Protein AF-A0A8T4SQA4-F1 (afdb_monomer_lite)

Secondary structure (DSSP, 8-state):
----------GGG--S-EEEEETTEEEEEES-HHHHHHHHHH--S--EEEEPPSS-------

Sequence (62 aa):
MPQEILPKLDYSKYLGEWIVVSKSKIIAHDKVLARIHDKIKSSRGPVTIAKIPEEETVVLRV

Structure (mmCIF, N/CA/C/O backbone):
data_AF-A0A8T4SQA4-F1
#
_entry.id   AF-A0A8T4SQA4-F1
#
loop_
_atom_site.group_PDB
_atom_site.id
_atom_site.type_symbol
_atom_site.label_atom_id
_atom_site.label_alt_id
_atom_site.label_comp_id
_atom_site.label_asym_id
_atom_site.label_entity_id
_atom_site.label_seq_id
_atom_site.pdbx_PDB_ins_code
_atom_site.Cartn_x
_atom_site.Cartn_y
_atom_site.Cartn_z
_atom_site.occupancy
_atom_site.B_iso_or_equiv
_atom_site.auth_seq_id
_atom_site.auth_comp_id
_atom_site.auth_asym_id
_atom_site.auth_atom_id
_atom_site.pdbx_PDB_model_num
ATOM 1 N N . MET A 1 1 ? -8.333 31.375 -6.897 1.00 43.69 1 MET A N 1
ATOM 2 C CA . MET A 1 1 ? -7.474 30.588 -5.986 1.00 43.69 1 MET A CA 1
ATOM 3 C C . MET A 1 1 ? -6.468 29.851 -6.851 1.00 43.69 1 MET A C 1
ATOM 5 O O . MET A 1 1 ? -6.919 29.180 -7.776 1.00 43.69 1 MET A O 1
ATOM 9 N N . PRO A 1 2 ? -5.153 30.029 -6.656 1.00 39.81 2 PRO A N 1
ATOM 10 C CA . PRO A 1 2 ? -4.178 29.250 -7.402 1.00 39.81 2 PRO A CA 1
ATOM 11 C C . PRO A 1 2 ? -4.323 27.790 -6.971 1.00 39.81 2 PRO A C 1
ATOM 13 O O . PRO A 1 2 ? -4.295 27.486 -5.782 1.00 39.81 2 PRO A 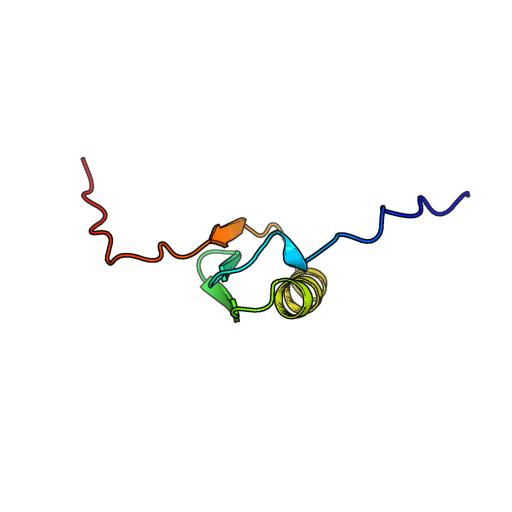O 1
ATOM 16 N N . GLN A 1 3 ? -4.571 26.907 -7.934 1.00 45.00 3 GLN A N 1
ATOM 17 C CA . GLN A 1 3 ? -4.539 25.470 -7.703 1.00 45.00 3 GLN A CA 1
ATOM 18 C C . GLN A 1 3 ? -3.076 25.122 -7.430 1.00 45.00 3 GLN A C 1
ATOM 20 O O . GLN A 1 3 ? -2.245 25.273 -8.325 1.00 45.00 3 GLN A O 1
ATOM 25 N N . GLU A 1 4 ? -2.742 24.745 -6.195 1.00 46.41 4 GLU A N 1
ATOM 26 C CA . GLU A 1 4 ? -1.423 24.201 -5.874 1.00 46.41 4 GLU A CA 1
ATOM 27 C C . GLU A 1 4 ? -1.172 23.014 -6.807 1.00 46.41 4 GLU A C 1
ATOM 29 O O . GLU A 1 4 ? -1.813 21.965 -6.707 1.00 46.41 4 GLU A O 1
ATOM 34 N N . ILE A 1 5 ? -0.277 23.209 -7.776 1.00 49.03 5 ILE A N 1
ATOM 35 C CA . ILE A 1 5 ? 0.186 22.146 -8.655 1.00 49.03 5 ILE A CA 1
ATOM 36 C C . ILE A 1 5 ? 1.036 21.250 -7.762 1.00 49.03 5 ILE A C 1
ATOM 38 O O . ILE A 1 5 ? 2.225 2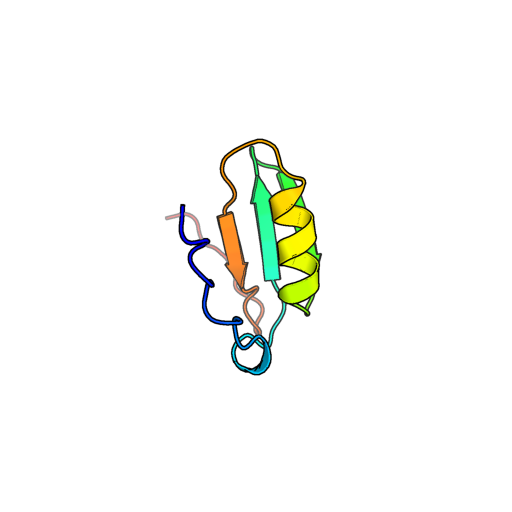1.502 -7.571 1.00 49.03 5 ILE A O 1
ATOM 42 N N . LEU A 1 6 ? 0.410 20.236 -7.157 1.00 49.75 6 LEU A N 1
ATOM 43 C CA . LEU A 1 6 ? 1.140 19.181 -6.469 1.00 49.75 6 LEU A CA 1
ATOM 44 C C . LEU A 1 6 ? 2.204 18.671 -7.450 1.00 49.75 6 LEU A C 1
ATOM 46 O O . LEU A 1 6 ? 1.846 18.325 -8.584 1.00 49.75 6 LEU A O 1
ATOM 50 N N . PRO A 1 7 ? 3.497 18.666 -7.075 1.00 58.44 7 PRO A N 1
ATOM 51 C CA . PRO A 1 7 ? 4.539 18.188 -7.964 1.00 58.44 7 PRO A CA 1
ATOM 52 C C . PRO A 1 7 ? 4.153 16.785 -8.415 1.00 58.44 7 PRO A C 1
ATOM 54 O O . PRO A 1 7 ? 3.778 15.941 -7.598 1.00 58.44 7 PRO A O 1
ATOM 57 N N . LYS A 1 8 ? 4.172 16.569 -9.733 1.00 68.56 8 LYS A N 1
ATOM 58 C CA . LYS A 1 8 ? 3.822 15.290 -10.349 1.00 68.56 8 LYS A CA 1
ATOM 59 C C . LYS A 1 8 ? 4.698 14.220 -9.696 1.00 68.56 8 LYS A C 1
ATOM 61 O O . LYS A 1 8 ? 5.904 14.196 -9.927 1.00 68.56 8 LYS A O 1
ATOM 66 N N . LEU A 1 9 ? 4.106 13.418 -8.811 1.00 70.00 9 LEU A N 1
ATOM 67 C CA . LEU A 1 9 ? 4.850 12.467 -7.996 1.00 70.00 9 LEU A CA 1
ATOM 68 C C . LEU A 1 9 ? 5.509 11.448 -8.932 1.00 70.00 9 LEU A C 1
ATOM 70 O O . LEU A 1 9 ? 4.831 10.807 -9.736 1.00 70.00 9 LEU A O 1
ATOM 74 N N . ASP A 1 10 ? 6.829 11.326 -8.856 1.00 75.94 10 ASP A N 1
ATOM 75 C CA . ASP A 1 10 ? 7.571 10.361 -9.659 1.00 75.94 10 ASP A CA 1
ATOM 76 C C . ASP A 1 10 ? 7.459 8.966 -9.029 1.00 75.94 10 ASP A C 1
ATOM 78 O O . ASP A 1 10 ? 8.201 8.604 -8.115 1.00 75.94 10 ASP A O 1
ATOM 82 N N . TYR A 1 11 ? 6.498 8.183 -9.523 1.00 71.62 11 TYR A N 1
ATOM 83 C CA . TYR A 1 11 ? 6.211 6.833 -9.038 1.00 71.62 11 TYR A CA 1
ATOM 84 C C . TYR A 1 11 ? 7.331 5.818 -9.319 1.00 71.62 11 TYR A C 1
ATOM 86 O O . TYR A 1 11 ? 7.330 4.751 -8.707 1.00 71.62 11 TYR A O 1
ATOM 94 N N . SER A 1 12 ? 8.298 6.131 -10.195 1.00 74.25 12 SER A N 1
ATOM 95 C CA . SER A 1 12 ? 9.408 5.221 -10.523 1.00 74.25 12 SER A CA 1
ATOM 96 C C . SER A 1 12 ? 10.336 4.950 -9.334 1.00 74.25 12 SER A C 1
ATOM 98 O O . SER A 1 12 ? 11.003 3.923 -9.291 1.00 74.25 12 SER A O 1
ATOM 100 N N . LYS A 1 13 ? 10.337 5.836 -8.332 1.00 76.50 13 LYS A N 1
ATOM 101 C CA . LYS A 1 13 ? 11.124 5.696 -7.097 1.00 76.50 13 LYS A CA 1
ATOM 102 C C . LYS A 1 13 ? 10.452 4.822 -6.039 1.00 76.50 13 LYS A C 1
ATOM 104 O O . LYS A 1 13 ? 11.065 4.508 -5.025 1.00 76.50 13 LYS A O 1
ATOM 109 N N . TYR A 1 14 ? 9.200 4.429 -6.265 1.00 76.00 14 TYR A N 1
ATOM 110 C CA . TYR A 1 14 ? 8.364 3.710 -5.304 1.00 76.00 14 TYR A CA 1
ATOM 111 C C . TYR A 1 14 ? 8.041 2.295 -5.793 1.00 76.00 14 TYR A C 1
ATOM 113 O O . TYR A 1 14 ? 6.905 1.827 -5.700 1.00 76.00 14 TYR A O 1
ATOM 121 N N . LEU A 1 15 ? 9.050 1.615 -6.341 1.00 80.31 15 LEU A N 1
ATOM 122 C CA . LEU A 1 15 ? 8.930 0.231 -6.787 1.00 80.31 15 LEU A CA 1
ATOM 123 C C . LEU A 1 15 ? 8.750 -0.712 -5.592 1.00 80.31 15 LEU A C 1
ATOM 125 O O . LEU A 1 15 ? 9.399 -0.575 -4.550 1.00 80.31 15 LEU A O 1
ATOM 129 N N . GLY A 1 16 ? 7.858 -1.681 -5.769 1.00 85.31 16 GLY A N 1
ATOM 130 C CA . GLY A 1 16 ? 7.553 -2.719 -4.793 1.00 85.31 16 GLY A CA 1
ATOM 131 C C . GLY A 1 16 ? 6.058 -2.955 -4.677 1.00 85.31 16 GLY A C 1
ATOM 132 O O . GLY A 1 16 ? 5.266 -2.334 -5.378 1.00 85.31 16 GLY A O 1
ATOM 133 N N . GLU A 1 17 ? 5.680 -3.881 -3.811 1.00 88.94 17 GLU A N 1
ATOM 134 C CA . GLU A 1 17 ? 4.283 -4.199 -3.550 1.00 88.94 17 GLU A CA 1
ATOM 135 C C . GLU A 1 17 ? 3.767 -3.369 -2.375 1.00 88.94 17 GLU A C 1
ATOM 137 O O . GLU A 1 17 ? 4.492 -3.106 -1.418 1.00 88.94 17 GLU A O 1
ATOM 142 N N . TRP A 1 18 ? 2.534 -2.885 -2.470 1.00 90.44 18 TRP A N 1
ATOM 143 C CA . TRP A 1 18 ? 1.989 -1.897 -1.547 1.00 90.44 18 TRP A CA 1
ATOM 144 C C . TRP A 1 18 ? 0.572 -2.272 -1.142 1.00 90.44 18 TRP A C 1
ATOM 146 O O . TRP A 1 18 ? -0.236 -2.681 -1.978 1.00 90.44 18 TRP A O 1
ATOM 156 N N . ILE A 1 19 ? 0.245 -2.046 0.128 1.00 91.06 19 ILE A N 1
ATOM 157 C CA . ILE A 1 19 ? -1.100 -2.216 0.677 1.00 91.06 19 ILE A CA 1
ATOM 158 C C . ILE A 1 19 ? -1.656 -0.885 1.157 1.00 91.06 19 ILE A C 1
ATOM 160 O O . ILE A 1 19 ? -0.935 -0.034 1.683 1.00 91.06 19 ILE A O 1
ATOM 164 N N . VAL A 1 20 ? -2.970 -0.732 1.027 1.00 90.38 20 VAL A N 1
ATOM 165 C CA . VAL A 1 20 ? -3.713 0.357 1.660 1.00 90.38 20 VAL A CA 1
ATOM 166 C C . VAL A 1 20 ? -4.743 -0.208 2.603 1.00 90.38 20 VAL A C 1
ATOM 168 O O . VAL A 1 20 ? -5.583 -1.018 2.209 1.00 90.38 20 VAL A O 1
ATOM 171 N N . VAL A 1 21 ? -4.709 0.282 3.836 1.00 90.00 21 VAL A N 1
ATOM 172 C CA . VAL A 1 21 ? -5.611 -0.108 4.911 1.00 90.00 21 VAL A CA 1
ATOM 173 C C . VAL A 1 21 ? -6.484 1.083 5.292 1.00 90.00 21 VAL A C 1
ATOM 175 O O . VAL A 1 21 ? -5.996 2.194 5.489 1.00 90.00 21 VAL A O 1
ATOM 178 N N . SER A 1 22 ? -7.791 0.862 5.411 1.00 89.75 22 SER A N 1
ATOM 179 C CA . SER A 1 22 ? -8.743 1.846 5.936 1.00 89.75 22 SER A CA 1
ATOM 180 C C . SER A 1 22 ? -9.746 1.158 6.844 1.00 89.75 22 SER A C 1
ATOM 182 O O . SER A 1 22 ? -10.267 0.108 6.474 1.00 89.75 22 SER A O 1
ATOM 184 N N . LYS A 1 23 ? -10.039 1.738 8.017 1.00 81.75 23 LYS A N 1
ATOM 185 C CA . LYS A 1 23 ? -11.032 1.213 8.982 1.00 81.75 23 LYS A CA 1
ATOM 186 C C . LYS A 1 23 ? -10.907 -0.306 9.209 1.00 81.75 23 LYS A C 1
ATOM 188 O O . LYS A 1 23 ? -11.908 -1.016 9.207 1.00 81.75 23 LYS A O 1
ATOM 193 N N . SER A 1 24 ? -9.671 -0.792 9.330 1.00 80.19 24 SER A N 1
ATOM 194 C CA . SER A 1 24 ? -9.341 -2.209 9.558 1.00 80.19 24 SER A CA 1
ATOM 195 C C . SER A 1 24 ? -9.565 -3.171 8.381 1.00 80.19 24 SER A C 1
ATOM 197 O O . SER A 1 24 ? -9.563 -4.380 8.586 1.00 80.19 24 SER A O 1
ATOM 199 N N . LYS A 1 25 ? -9.716 -2.680 7.143 1.00 85.56 25 LYS A N 1
ATOM 200 C CA . LYS A 1 25 ? -9.739 -3.517 5.929 1.00 85.56 25 LYS A CA 1
ATOM 201 C C . LYS A 1 25 ? -8.693 -3.085 4.909 1.00 85.56 25 LYS A C 1
ATOM 203 O O . LYS A 1 25 ? -8.418 -1.892 4.767 1.00 85.56 25 LYS A O 1
ATOM 208 N N . ILE A 1 26 ? -8.164 -4.049 4.158 1.00 88.19 26 ILE A N 1
ATOM 209 C CA . ILE A 1 26 ? -7.344 -3.778 2.973 1.00 88.19 26 ILE A CA 1
ATOM 210 C C . ILE A 1 26 ? -8.279 -3.306 1.854 1.00 88.19 26 ILE A C 1
ATOM 212 O O . ILE A 1 26 ? -9.248 -3.987 1.520 1.00 88.19 26 ILE A O 1
ATOM 216 N N . ILE A 1 27 ? -8.021 -2.122 1.301 1.00 89.44 27 ILE A N 1
ATOM 217 C CA . ILE A 1 27 ? -8.828 -1.517 0.225 1.00 89.44 27 ILE A CA 1
ATOM 218 C C . ILE A 1 27 ? -8.093 -1.458 -1.117 1.00 89.44 27 ILE A C 1
ATOM 220 O O . ILE A 1 27 ? -8.731 -1.281 -2.156 1.00 89.44 27 ILE A O 1
ATOM 224 N N . ALA A 1 28 ? -6.770 -1.609 -1.105 1.00 89.19 28 ALA A N 1
ATOM 225 C CA . ALA A 1 28 ? -5.957 -1.745 -2.303 1.00 89.19 28 ALA A CA 1
ATOM 226 C C . ALA A 1 28 ? -4.709 -2.576 -2.001 1.00 89.19 28 ALA A C 1
ATOM 228 O O . ALA A 1 28 ? -4.162 -2.503 -0.900 1.00 89.19 28 ALA A O 1
ATOM 229 N N . HIS A 1 29 ? -4.282 -3.338 -3.001 1.00 90.62 29 HIS A N 1
ATOM 230 C CA . HIS A 1 29 ? -3.046 -4.101 -3.016 1.00 90.62 29 HIS A CA 1
ATOM 231 C C . HIS A 1 29 ? -2.533 -4.094 -4.459 1.00 90.62 29 HIS A C 1
ATOM 233 O O . HIS A 1 29 ? -3.234 -4.586 -5.345 1.00 90.62 29 HIS A O 1
ATOM 239 N N . ASP A 1 30 ? -1.398 -3.448 -4.722 1.00 89.06 30 ASP A N 1
ATOM 240 C CA . ASP A 1 30 ? -0.842 -3.338 -6.077 1.00 89.06 30 ASP A CA 1
ATOM 241 C C . ASP A 1 30 ? 0.673 -3.085 -6.024 1.00 89.06 30 ASP A C 1
ATOM 243 O O . ASP A 1 30 ? 1.200 -2.542 -5.052 1.00 89.06 30 ASP A O 1
ATOM 247 N N . LYS A 1 31 ? 1.372 -3.438 -7.103 1.00 85.56 31 LYS A N 1
ATOM 248 C CA . LYS A 1 31 ? 2.796 -3.128 -7.303 1.00 85.56 31 LYS A CA 1
ATOM 249 C C . LYS A 1 31 ? 3.020 -1.729 -7.880 1.00 85.56 31 LYS A C 1
ATOM 251 O O . LYS A 1 31 ? 4.137 -1.224 -7.918 1.00 85.56 31 LYS A O 1
ATOM 256 N N . VAL A 1 32 ? 1.952 -1.097 -8.364 1.00 81.88 32 VAL A N 1
ATOM 257 C CA . VAL A 1 32 ? 1.986 0.217 -9.003 1.00 81.88 32 VAL A CA 1
ATOM 258 C C . VAL A 1 32 ? 1.281 1.239 -8.115 1.00 81.88 32 VAL A C 1
ATOM 260 O O . VAL A 1 32 ? 0.051 1.317 -8.076 1.00 81.88 32 VAL A O 1
ATOM 263 N N . LEU A 1 33 ? 2.062 2.097 -7.452 1.00 79.56 33 LEU A N 1
ATOM 264 C CA . LEU A 1 33 ? 1.550 3.102 -6.511 1.00 79.56 33 LEU A CA 1
ATOM 265 C C . LEU A 1 33 ? 0.550 4.092 -7.154 1.00 79.56 33 LEU A C 1
ATOM 267 O O . LEU A 1 33 ? -0.377 4.560 -6.494 1.00 79.56 33 LEU A O 1
A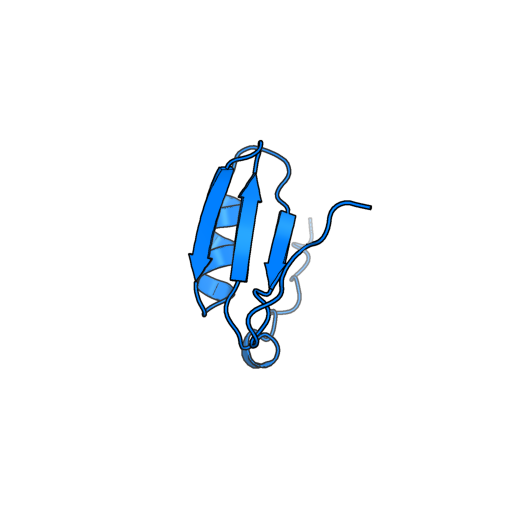TOM 271 N N . ALA A 1 34 ? 0.664 4.361 -8.459 1.00 80.81 34 ALA A N 1
ATOM 272 C CA . ALA A 1 34 ? -0.302 5.191 -9.185 1.00 80.81 34 ALA A CA 1
ATOM 273 C C . ALA A 1 34 ? -1.728 4.600 -9.168 1.00 80.81 34 ALA A C 1
ATOM 275 O O . ALA A 1 34 ? -2.695 5.331 -8.972 1.00 80.81 34 ALA A O 1
ATOM 276 N N . ARG A 1 35 ? -1.868 3.270 -9.288 1.00 81.94 35 ARG A N 1
ATOM 277 C CA . ARG A 1 35 ? -3.177 2.586 -9.232 1.00 81.94 35 ARG A CA 1
ATOM 278 C C . ARG A 1 35 ? -3.779 2.624 -7.830 1.00 81.94 35 ARG A C 1
ATOM 280 O O . ARG A 1 35 ? -4.996 2.680 -7.661 1.00 81.94 35 ARG A O 1
ATOM 287 N N . ILE A 1 36 ? -2.915 2.631 -6.821 1.00 85.69 36 ILE A N 1
ATOM 288 C CA . ILE A 1 36 ? -3.296 2.764 -5.417 1.00 85.69 36 ILE A CA 1
ATOM 289 C C . ILE A 1 36 ? -3.836 4.162 -5.115 1.00 85.69 36 ILE A C 1
ATOM 291 O O . ILE A 1 36 ? -4.830 4.302 -4.402 1.00 85.69 36 ILE A O 1
ATOM 295 N N . HIS A 1 37 ? -3.221 5.196 -5.682 1.00 82.38 37 HIS A N 1
ATOM 296 C CA . HIS A 1 37 ? -3.626 6.580 -5.467 1.00 82.38 37 HIS A CA 1
ATOM 297 C C . HIS A 1 37 ? -5.088 6.844 -5.874 1.00 82.38 37 HIS A C 1
ATOM 299 O O . HIS A 1 37 ? -5.831 7.495 -5.136 1.00 82.38 37 HIS A O 1
ATOM 305 N N . ASP A 1 38 ? -5.546 6.266 -6.986 1.00 82.00 38 ASP A N 1
ATOM 306 C CA . ASP A 1 38 ? -6.945 6.392 -7.416 1.00 82.00 38 ASP A 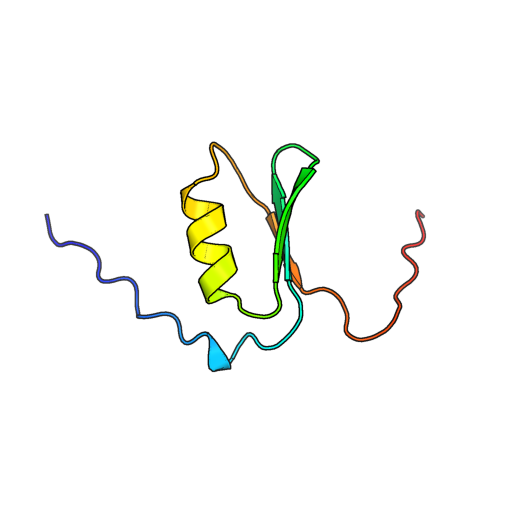CA 1
ATOM 307 C C . ASP A 1 38 ? -7.917 5.675 -6.464 1.00 82.00 38 ASP A C 1
ATOM 309 O O . ASP A 1 38 ? -9.006 6.178 -6.174 1.00 82.00 38 ASP A O 1
ATOM 313 N N . LYS A 1 39 ? -7.502 4.540 -5.884 1.00 80.88 39 LYS A N 1
ATOM 314 C CA . LYS A 1 39 ? -8.276 3.829 -4.852 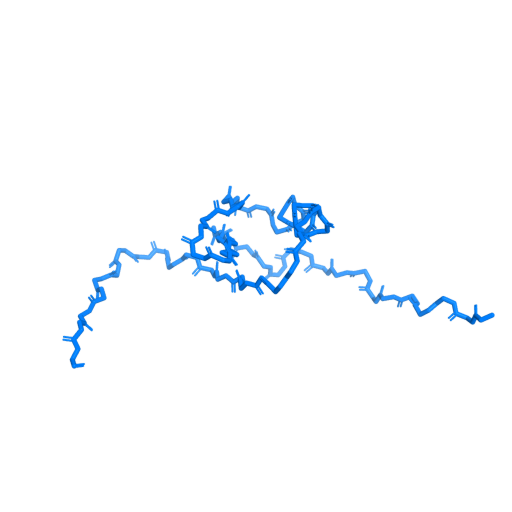1.00 80.88 39 LYS A CA 1
ATOM 315 C C . LYS A 1 39 ? -8.377 4.643 -3.561 1.00 80.88 39 LYS A C 1
ATOM 317 O O . LYS A 1 39 ? -9.450 4.687 -2.959 1.00 80.88 39 LYS A O 1
ATOM 322 N N . ILE A 1 40 ? -7.311 5.336 -3.161 1.00 82.75 40 ILE A N 1
ATOM 323 C CA . ILE A 1 40 ? -7.302 6.205 -1.974 1.00 82.75 40 ILE A CA 1
ATOM 324 C C . ILE A 1 40 ? -8.296 7.355 -2.128 1.00 82.75 40 ILE A C 1
ATOM 326 O O . ILE A 1 40 ? -9.091 7.587 -1.217 1.00 82.75 40 ILE A O 1
ATOM 330 N N . LYS A 1 41 ? -8.313 8.021 -3.291 1.00 80.12 41 LYS A N 1
ATOM 331 C CA . LYS A 1 41 ? -9.271 9.103 -3.585 1.00 80.12 41 LYS A CA 1
ATOM 332 C C . LYS A 1 41 ? -10.727 8.661 -3.452 1.00 80.12 41 LYS A C 1
ATOM 334 O O . LYS A 1 41 ? -11.578 9.454 -3.066 1.00 80.12 41 LYS A O 1
ATOM 339 N N . SER A 1 42 ? -11.014 7.396 -3.761 1.00 77.62 42 SER A N 1
ATOM 340 C CA . SER A 1 42 ? -12.356 6.822 -3.620 1.00 77.62 42 SER A CA 1
ATOM 341 C C . SER A 1 42 ? -12.724 6.442 -2.177 1.00 77.62 42 SER A C 1
ATOM 343 O O . SER A 1 42 ? -13.892 6.180 -1.879 1.00 77.62 42 SER A O 1
ATOM 345 N N . SER A 1 43 ? -11.750 6.405 -1.263 1.00 78.31 43 SER A N 1
ATOM 346 C CA . SER A 1 43 ? -11.973 6.012 0.126 1.00 78.31 43 SER A CA 1
ATOM 347 C C . SER A 1 43 ? -12.536 7.172 0.957 1.00 78.31 43 SER A C 1
ATOM 349 O O . SER A 1 43 ? -12.110 8.319 0.848 1.00 78.31 43 SER A O 1
ATOM 351 N N . ARG A 1 44 ? -13.522 6.877 1.812 1.00 74.69 44 ARG A N 1
ATOM 352 C CA . ARG A 1 44 ? -14.098 7.852 2.751 1.00 74.69 44 ARG A CA 1
ATOM 353 C C . ARG A 1 44 ? -13.476 7.669 4.135 1.00 74.69 44 ARG A C 1
ATOM 355 O O . ARG A 1 44 ? -13.967 6.859 4.930 1.00 74.69 44 ARG A O 1
ATOM 362 N N . GLY A 1 45 ? -12.417 8.425 4.419 1.00 79.88 45 GLY A N 1
ATOM 363 C CA . GLY A 1 45 ? -11.783 8.496 5.739 1.00 79.88 45 GLY A CA 1
ATOM 364 C C . GLY A 1 45 ? -10.258 8.371 5.701 1.00 79.88 45 GLY A C 1
ATOM 365 O O . GLY A 1 45 ? -9.676 8.334 4.620 1.00 79.88 45 GLY A O 1
ATOM 366 N N . PRO A 1 46 ? -9.607 8.307 6.876 1.00 85.25 46 PRO A N 1
ATOM 367 C CA . PRO A 1 46 ? -8.167 8.123 6.956 1.00 85.25 46 PRO A CA 1
ATOM 368 C C . PRO A 1 46 ? -7.756 6.771 6.362 1.00 85.25 46 PRO A C 1
ATOM 370 O O . PRO A 1 46 ? -8.453 5.754 6.499 1.00 85.25 46 PRO A O 1
ATOM 373 N N . VAL A 1 47 ? -6.604 6.786 5.701 1.00 89.12 47 VAL A N 1
ATOM 374 C CA . VAL A 1 47 ? -5.972 5.616 5.099 1.00 89.12 47 VAL A CA 1
ATOM 375 C C . VAL A 1 47 ? -4.519 5.539 5.535 1.00 89.12 47 VAL A C 1
ATOM 377 O O . VAL A 1 47 ? -3.858 6.565 5.689 1.00 89.12 47 VAL A O 1
ATOM 380 N N . THR A 1 48 ? -4.023 4.317 5.676 1.00 89.75 48 THR A N 1
ATOM 381 C CA . THR A 1 48 ? -2.604 4.033 5.883 1.00 89.75 48 THR A CA 1
ATOM 382 C C . THR A 1 48 ? -2.089 3.280 4.669 1.00 89.75 48 THR A C 1
ATOM 384 O O . THR A 1 48 ? -2.721 2.324 4.219 1.00 89.75 48 THR A O 1
ATOM 387 N N . ILE A 1 49 ? -0.948 3.715 4.143 1.00 88.94 49 ILE A N 1
ATOM 388 C CA . ILE A 1 49 ? -0.251 3.067 3.030 1.00 88.94 49 ILE A CA 1
ATOM 389 C C . ILE A 1 49 ? 1.010 2.426 3.603 1.00 88.94 49 ILE A C 1
ATOM 391 O O . ILE A 1 49 ? 1.741 3.084 4.341 1.00 88.94 49 ILE A O 1
ATOM 395 N N . ALA A 1 50 ? 1.270 1.167 3.263 1.00 88.06 50 ALA A N 1
ATOM 396 C CA . ALA A 1 50 ? 2.483 0.463 3.666 1.00 88.06 50 ALA A CA 1
ATOM 397 C C . ALA A 1 50 ? 3.081 -0.302 2.481 1.00 88.06 50 ALA A C 1
ATOM 399 O O . ALA A 1 50 ? 2.342 -0.866 1.672 1.00 88.06 50 ALA A O 1
ATOM 400 N N . LYS A 1 51 ? 4.416 -0.320 2.382 1.00 88.44 51 LYS A N 1
ATOM 401 C CA . LYS A 1 51 ? 5.142 -1.194 1.450 1.00 88.44 51 LYS A CA 1
ATOM 402 C C . LYS A 1 51 ? 5.179 -2.599 2.053 1.00 88.44 51 LYS A C 1
ATOM 404 O O . LYS A 1 51 ? 5.515 -2.738 3.229 1.00 88.44 51 LYS A O 1
ATOM 409 N N . ILE A 1 52 ? 4.835 -3.617 1.272 1.00 87.06 52 ILE A N 1
ATOM 410 C CA . ILE A 1 52 ? 5.062 -5.010 1.655 1.00 87.06 52 ILE A CA 1
ATOM 411 C C . ILE A 1 52 ? 6.576 -5.272 1.601 1.00 87.06 52 ILE A C 1
ATOM 413 O O . ILE A 1 52 ? 7.217 -4.900 0.610 1.00 87.06 52 ILE A O 1
ATOM 417 N N . PRO A 1 53 ? 7.162 -5.872 2.651 1.00 86.00 53 PRO A N 1
ATOM 418 C CA . PRO A 1 53 ? 8.552 -6.312 2.638 1.00 86.00 53 PRO A CA 1
ATOM 419 C C . PRO A 1 53 ? 8.835 -7.275 1.478 1.00 86.00 53 PRO A C 1
ATOM 421 O O . PRO A 1 53 ? 7.984 -8.077 1.107 1.00 86.00 53 PRO A O 1
ATOM 424 N N . GLU A 1 54 ? 10.037 -7.207 0.910 1.00 82.81 54 GLU A N 1
ATOM 425 C CA . GLU A 1 54 ? 10.446 -8.100 -0.189 1.00 82.81 54 GLU A CA 1
ATOM 426 C C . GLU A 1 54 ? 10.777 -9.516 0.307 1.00 82.81 54 GLU A C 1
ATOM 428 O O . GLU A 1 54 ? 10.703 -10.475 -0.458 1.00 82.81 54 GLU A O 1
ATOM 433 N N . GLU A 1 55 ? 11.078 -9.650 1.597 1.00 84.56 55 GLU A N 1
ATOM 434 C CA . GLU A 1 55 ? 11.331 -10.918 2.274 1.00 84.56 55 GLU A CA 1
ATOM 435 C C . GLU A 1 55 ? 10.190 -11.237 3.246 1.00 84.56 55 GLU A C 1
ATOM 437 O O . GLU A 1 55 ? 9.624 -10.343 3.889 1.00 84.56 55 GLU A O 1
ATOM 442 N N . GLU A 1 56 ? 9.856 -12.523 3.385 1.00 78.25 56 GLU A N 1
ATOM 443 C CA . GLU 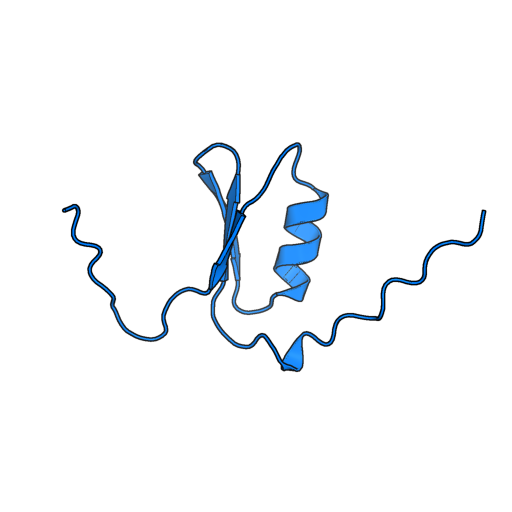A 1 56 ? 8.880 -12.968 4.380 1.00 78.25 56 GLU A CA 1
ATOM 444 C C . GLU A 1 56 ? 9.315 -12.523 5.778 1.00 78.25 56 GLU A C 1
ATOM 446 O O . GLU A 1 56 ? 10.365 -12.906 6.288 1.00 78.25 56 GLU A O 1
ATOM 451 N N . THR A 1 57 ? 8.483 -11.692 6.402 1.00 71.94 57 THR A N 1
ATOM 452 C CA . THR A 1 57 ? 8.773 -11.109 7.709 1.00 71.94 57 THR A CA 1
ATOM 453 C C . THR A 1 57 ? 7.729 -11.584 8.713 1.00 71.94 57 THR A C 1
ATOM 455 O O . THR A 1 57 ? 6.544 -11.269 8.589 1.00 71.94 57 THR A O 1
ATOM 458 N N . VAL A 1 58 ? 8.162 -12.328 9.734 1.00 76.31 58 VAL A N 1
ATOM 459 C CA . VAL A 1 58 ? 7.300 -12.723 10.856 1.00 76.31 58 VAL A CA 1
ATOM 460 C C . VAL A 1 58 ? 7.179 -11.553 11.827 1.00 76.31 58 VAL A C 1
ATOM 462 O O . VAL A 1 58 ? 8.168 -11.100 12.401 1.00 76.31 58 VAL A O 1
ATOM 465 N N . VAL A 1 59 ? 5.954 -11.076 12.046 1.00 75.12 59 VAL A N 1
ATOM 466 C CA . VAL A 1 59 ? 5.675 -10.040 13.046 1.00 75.12 59 VAL A CA 1
ATOM 467 C C . VAL A 1 59 ? 5.430 -10.708 14.397 1.00 75.12 59 VAL A C 1
ATOM 469 O O . VAL A 1 59 ? 4.375 -11.299 14.628 1.00 75.12 59 VAL A O 1
ATOM 472 N N . LEU A 1 60 ? 6.409 -10.616 15.297 1.00 72.75 60 LEU A N 1
ATOM 473 C CA . LEU A 1 60 ? 6.273 -11.074 16.679 1.00 72.75 60 LEU A CA 1
ATOM 474 C C . LEU A 1 60 ? 5.596 -9.984 17.522 1.00 72.75 60 LEU A C 1
ATOM 476 O O . LEU A 1 60 ? 6.010 -8.826 17.503 1.00 72.75 60 LEU A O 1
ATOM 480 N N . ARG A 1 61 ? 4.551 -10.354 18.271 1.00 72.56 61 ARG A N 1
ATOM 481 C CA . ARG A 1 61 ? 3.925 -9.479 19.270 1.00 72.56 61 ARG A CA 1
ATOM 482 C C . ARG A 1 61 ? 4.691 -9.633 20.585 1.00 72.56 61 ARG A C 1
ATOM 484 O O . ARG A 1 61 ? 4.558 -10.668 21.232 1.00 72.56 61 ARG A O 1
ATOM 491 N N . VAL A 1 62 ? 5.495 -8.629 20.924 1.00 54.19 62 VAL A N 1
ATOM 492 C CA . VAL A 1 62 ? 6.161 -8.478 22.232 1.00 54.19 62 VAL A CA 1
ATOM 493 C C . VAL A 1 62 ? 5.302 -7.663 23.185 1.00 54.19 62 VAL A C 1
ATOM 495 O O . VAL A 1 62 ? 4.610 -6.737 22.702 1.00 54.19 62 VAL A O 1
#

Radius of gyration: 14.27 Å; chains: 1; bounding box: 25×44×33 Å

Foldseek 3Di:
DDDPPPPPDDQVVVAAWKWKDDPHDTQDIDRGVVVVVVSVVVDDDDMDMDGDDPDDDDDDDD

pLDDT: mean 77.91, std 12.94, range [39.81, 91.06]

=== Feature glossary ===
The record interleaves many kinds of information about one protein. Here is each kind framed as the question it answers.

Q: Are the domains correctly placed relative to each other?
A: Predicted aligned error is AlphaFold's pairwise confidence. Unlike pLDDT (per-residue), PAE is per-residue-pair and captures whether two parts of the structure are correctly placed relative to each other. Units are ångströms of expected positional error.

Q: Which residues are in helices, strands, or loops?
A: Eight-state secondary structure (DSSP): H is the canonical α-helix, G the tighter 3₁₀-helix, I the wider π-helix; E/B are β-structure, T and S are turns and bends, and '-' is everything else. DSSP derives these from the pattern of main-chain N–H···O=C hydrogen bonds, not from the sequence.

Q: What if only a Cα trace is available?
A: P-SEA three-state annotation labels each residue as helix, strand, or coil based purely on the geometry of the Cα trace. It serves as a fallback when the full backbone (and thus DSSP) is unavailable.

Q: What are the backbone torsion angles?
A: φ (phi) and ψ (psi) are the two rotatable backbone dihedrals per residue: φ is the C(i-1)–N–Cα–C torsion, ψ is the N–Cα–C–N(i+1) torsion, both in degrees on (−180°, 180°]. α-helical residues cluster near (−60°, −45°); β-strand residues near (−120°, +130°). A Ramachandran plot is simply a scatter of (φ, ψ) for every residue.

Q: What known structures does this most resemble?
A: Structural nearest neighbors (via Foldseek easy-search vs the PDB). Reported per hit: target PDB id, E-value, and alignment TM-score. A TM-score above ~0.5 is the conventional threshold for 'same fold'.

Q: What family and function is it annotated with?
A: Database cross-references. InterPro integrates a dozen domain/family signature databases into unified entries with residue-range hits. GO terms attach function/process/location labels with evidence codes. CATH codes position the fold in a four-level structural taxonomy. Organism is the NCBI-taxonomy species name.

Q: Which residues are buried vs exposed?
A: Solvent accessibility: the surface area of each residue that a 1.4 Å water probe can touch, in Å². When only backbone atoms are present the absolute values are lower than full-atom SASA (side chains contribute most of the area) and are flagged as backbone-only.

Q: What do the diagnostic plots show?
A: Three diagnostic plots accompany the record. The Cα contact map visualizes the tertiary structure as a 2D adjacency matrix (8 Å cutoff, sequence-local contacts suppressed). The Ramachandran plot shows the distribution of backbone (φ, ψ) torsions, with points in the α and β basins reflecting secondary structure content. The PAE plot shows AlphaFold's inter-residue confidence as a color matrix.

Q: What is the amino-acid chain?
A: The amino-acid sequence is the protein's primary structure: the linear order of residues from the N-terminus to the C-terminus, written in one-letter code. Everything else here — the 3D coordinates, the secondary structure, the domain annotations — is ultimately a consequence of this string.

Q: What do the rendered images show?
A: The six renders are orthographic views along the three Cartesian axes in both directions. Representation (cartoon, sticks, or surface) and color scheme (sequence-rainbow or by-chain) vary across proteins so the training set covers all the common visualization conventions.

Q: Where is each backbone atom in 3D?
A: The mmCIF table is the protein's shape written out atom by atom. For each backbone N, Cα, C, and carbonyl O, it records an (x, y, z) coordinate triple in Å plus the residue type, chain letter, and residue number.

Q: How mobile is each atom in the crystal?
A: For experimental (PDB) structures, the B-factor (temperature factor) quantifies the positional spread of each atom in the crystal — a combination of thermal vibration and static disorder — in units of Å². High B-factors mark flexible loops or poorly resolved regions; low B-factors mark the rigid, well-ordered core.

Q: How big and how compact is the whole molecule?
A: Three whole-structure scalars: the radius of gyration (RMS distance of Cα from centroid, in Å), the count of Cα–Cα contacts (pairs closer than 8 Å and separated by more than four residues in sequence — i.e. tertiary, not local, contacts), and the bounding-box dimensions. Together they distinguish compact globular folds from extended fibres or disordered chains.

Q: What does the local fold look like, residue by residue?
A: A 3Di character summarizes, for each residue, the relative orientation of the Cα frame of its nearest spatial neighbor. Because it encodes fold topology rather than chemistry, 3Di alignments detect remote structural similarity that sequence alignment misses.

Q: How confident is the AlphaFold model at each residue?
A: For AlphaFold models, the B-factor field carries pLDDT — the model's own estimate of local accuracy on a 0–100 scale. Regions with pLDDT<50 should be treated as essentially unmodeled; they often correspond to intrinsically disordered segments.